Protein AF-A0A370AL37-F1 (afdb_monomer)

pLDDT: mean 78.72, std 17.18, range [35.97, 96.81]

Foldseek 3Di:
DPVVVVVVVVVVVVVVVVVVLLPDDLLCVLVVQCVVLVHDLQRLCVQLVVNDSVVNVCLNVVVDQQDLSSLVSSVVSTVDHSVSNHPVRHDPPPPDD

Sequence (97 aa):
MLVVEEELTGQITRSMGKAAREQLTPGEMLKFARLDAGLTQTKLATLAGVGNRSGIALMEAGTRTISDKMAERLAGYLSISSEILKTTFYPRFNEII

Mean predicted aligned error: 9.61 Å

Solvent-accessible surface area (backbone atoms only — not comparable to full-atom values): 5551 Å² total; per-residue (Å²): 131,68,72,61,58,56,54,50,51,52,50,52,53,48,52,52,56,47,57,52,56,73,71,49,51,42,16,48,50,49,47,51,36,35,53,76,64,72,46,51,54,51,56,50,15,57,74,54,68,64,81,38,38,64,62,46,52,33,24,40,67,59,80,32,85,51,48,64,76,50,17,50,43,48,28,76,76,28,97,47,64,30,69,66,33,26,68,89,76,56,82,80,89,80,81,81,134

Nearest PDB structures (foldseek):
  7n10-assembly1_B  TM=8.210E-01  e=5.906E-02  Streptococcus mutans UA159
  6hu8-assembly1_A  TM=8.401E-01  e=5.543E-01  Streptococcus vestibularis F0396
  5jub-assembly1_B  TM=7.416E-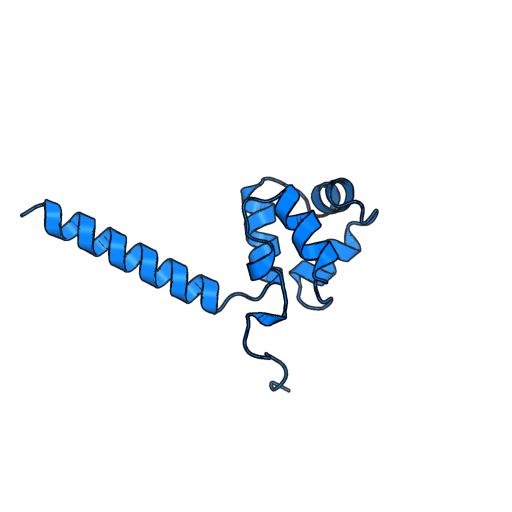01  e=5.543E-01  Streptococcus thermophilus LMD-9
  6qer-assembly4_D  TM=8.461E-01  e=1.192E+00  Streptococcus thermophilus LMD-9
  6hua-assembly1_A  TM=7.719E-01  e=9.420E-01  Streptococcus vestibularis F0396

Structure (mmCIF, N/CA/C/O backbone):
data_AF-A0A370AL37-F1
#
_entry.id   AF-A0A370AL37-F1
#
loop_
_atom_site.group_PDB
_atom_site.id
_atom_site.type_symbol
_atom_site.label_atom_id
_atom_site.label_alt_id
_atom_site.label_comp_id
_atom_site.label_asym_id
_atom_site.label_entity_id
_atom_site.label_seq_id
_atom_site.pdbx_PDB_ins_code
_atom_site.Cartn_x
_atom_site.Cartn_y
_atom_site.Cartn_z
_atom_site.occupancy
_atom_site.B_iso_or_equiv
_atom_site.auth_seq_id
_atom_site.auth_comp_id
_atom_site.auth_asym_id
_atom_site.auth_atom_id
_atom_site.pdbx_PDB_model_num
ATOM 1 N N . MET A 1 1 ? -29.105 -22.798 -26.344 1.00 53.81 1 MET A N 1
ATOM 2 C CA . MET A 1 1 ? -28.219 -21.846 -27.048 1.00 53.81 1 MET A CA 1
ATOM 3 C C . MET A 1 1 ? -27.883 -20.589 -26.229 1.00 53.81 1 MET A C 1
ATOM 5 O O . MET A 1 1 ? -27.071 -19.820 -26.697 1.00 53.81 1 MET A O 1
ATOM 9 N N . LEU A 1 2 ? -28.422 -20.393 -25.012 1.00 56.81 2 LEU A N 1
ATOM 10 C CA . LEU A 1 2 ? -28.095 -19.236 -24.149 1.00 56.81 2 LEU A CA 1
ATOM 11 C C . LEU A 1 2 ? -26.867 -19.449 -23.235 1.00 56.81 2 LEU A C 1
ATOM 13 O O . LEU A 1 2 ? -26.196 -18.495 -22.874 1.00 56.81 2 LEU A O 1
ATOM 17 N N . VAL A 1 3 ? -26.530 -20.699 -22.897 1.00 57.88 3 VAL A N 1
ATOM 18 C CA . VAL A 1 3 ? -25.456 -21.019 -21.926 1.00 57.88 3 VAL A CA 1
ATOM 19 C C . VAL A 1 3 ? -24.046 -20.732 -22.474 1.00 57.88 3 VAL A C 1
ATOM 21 O O . VAL A 1 3 ? -23.125 -20.443 -21.721 1.00 57.88 3 VAL A O 1
ATOM 24 N N . VAL A 1 4 ? -23.869 -20.784 -23.799 1.00 60.53 4 VAL A N 1
ATOM 25 C CA . VAL A 1 4 ? -22.553 -20.626 -24.450 1.00 60.53 4 VAL A CA 1
ATOM 26 C C . VAL A 1 4 ? -22.104 -19.160 -24.472 1.00 60.53 4 VAL A C 1
ATOM 28 O O . VAL A 1 4 ? -20.915 -18.880 -24.339 1.00 60.53 4 VAL A O 1
ATOM 31 N N . GLU A 1 5 ? -23.043 -18.220 -24.603 1.00 61.53 5 GLU A N 1
ATOM 32 C CA . GLU A 1 5 ? -22.741 -16.783 -24.659 1.00 61.53 5 GLU A CA 1
ATOM 33 C C . GLU A 1 5 ? -22.299 -16.237 -23.295 1.00 61.53 5 GLU A C 1
ATOM 35 O O . GLU A 1 5 ? -21.366 -15.435 -23.219 1.00 61.53 5 GLU A O 1
ATOM 40 N N . GLU A 1 6 ? -22.909 -16.712 -22.207 1.00 63.41 6 GLU A N 1
ATOM 41 C CA . GLU A 1 6 ? -22.592 -16.284 -20.840 1.00 63.41 6 GLU A CA 1
ATOM 42 C C . GLU A 1 6 ? -21.220 -16.818 -20.380 1.00 63.41 6 GLU A C 1
ATOM 44 O O . GLU A 1 6 ? -20.396 -16.078 -19.835 1.00 63.41 6 GLU A O 1
ATOM 49 N N . GLU A 1 7 ? -20.922 -18.082 -20.701 1.00 71.50 7 GLU A N 1
ATOM 50 C CA . GLU A 1 7 ? -19.632 -18.739 -20.456 1.00 71.50 7 GLU A CA 1
ATOM 51 C C . GLU A 1 7 ? -18.487 -18.035 -21.211 1.00 71.50 7 GLU A C 1
ATOM 53 O O . GLU A 1 7 ? -17.458 -17.693 -20.616 1.00 71.50 7 GLU A O 1
ATOM 58 N N . LEU A 1 8 ? -18.680 -17.754 -22.507 1.00 67.00 8 LEU A N 1
ATOM 59 C CA . LEU A 1 8 ? -17.691 -17.082 -23.353 1.00 67.00 8 LEU A CA 1
ATOM 60 C C . LEU A 1 8 ? -17.444 -15.636 -22.897 1.00 67.00 8 LEU A C 1
ATOM 62 O O . LEU A 1 8 ? -16.293 -15.209 -22.783 1.00 67.00 8 LEU A O 1
ATOM 66 N N . THR A 1 9 ? -18.506 -14.904 -22.552 1.00 70.56 9 THR A N 1
ATOM 67 C CA . THR A 1 9 ? -18.413 -13.538 -22.009 1.00 70.56 9 THR A CA 1
ATOM 68 C C . THR A 1 9 ? -17.654 -13.519 -20.681 1.00 70.56 9 THR A C 1
ATOM 70 O O . THR A 1 9 ? -16.775 -12.677 -20.472 1.00 70.56 9 THR A O 1
ATOM 73 N N . GLY A 1 10 ? -17.917 -14.487 -19.798 1.00 70.06 10 GLY A N 1
ATOM 74 C CA . GLY A 1 10 ? -17.186 -14.646 -18.543 1.00 70.06 10 GLY A CA 1
ATOM 75 C C . GLY A 1 10 ? -15.701 -14.963 -18.752 1.00 70.06 10 GLY A C 1
ATOM 76 O O . GLY A 1 10 ? -14.849 -14.414 -18.050 1.00 70.06 10 GLY A O 1
ATOM 77 N N . GLN A 1 11 ? -15.363 -15.807 -19.730 1.00 68.81 11 GLN A N 1
ATOM 78 C CA . GLN A 1 11 ? -13.975 -16.141 -20.067 1.00 68.81 11 GLN A CA 1
ATOM 79 C C . GLN A 1 11 ? -13.212 -14.946 -20.657 1.00 68.81 11 GLN A C 1
ATOM 81 O O . GLN A 1 11 ? -12.095 -14.676 -20.213 1.00 68.81 11 GLN A O 1
ATOM 86 N N . ILE A 1 12 ? -13.823 -14.194 -21.579 1.00 66.75 12 ILE A N 1
ATOM 87 C CA . ILE A 1 12 ? -13.241 -12.972 -22.164 1.00 66.75 12 ILE A CA 1
ATOM 88 C C . ILE A 1 12 ? -13.039 -11.896 -21.088 1.00 66.75 12 ILE A C 1
ATOM 90 O O . ILE A 1 12 ? -11.976 -11.286 -20.996 1.00 66.75 12 ILE A O 1
ATOM 94 N N . THR A 1 13 ? -14.021 -11.704 -20.206 1.00 67.25 13 THR A N 1
ATOM 95 C CA . THR A 1 13 ? -13.922 -10.729 -19.107 1.00 67.25 13 THR A CA 1
ATOM 96 C C . THR A 1 13 ? -12.781 -11.083 -18.148 1.00 67.25 13 THR A C 1
ATOM 98 O O . THR A 1 13 ? -12.001 -10.216 -17.745 1.00 67.25 13 THR A O 1
ATOM 101 N N . ARG A 1 14 ? -12.624 -12.371 -17.810 1.00 71.00 14 ARG A N 1
ATOM 102 C CA . ARG A 1 14 ? -11.518 -12.851 -16.966 1.00 71.00 14 ARG A CA 1
ATOM 103 C C . ARG A 1 14 ? -10.157 -12.707 -17.647 1.00 71.00 14 ARG A C 1
ATOM 105 O O . ARG A 1 14 ? -9.209 -12.294 -16.980 1.00 71.00 14 ARG A O 1
ATOM 112 N N . SER A 1 15 ? -10.044 -13.023 -18.937 1.00 60.88 15 SER A N 1
ATOM 113 C CA . SER A 1 15 ? -8.776 -12.929 -19.671 1.00 60.88 15 SER A CA 1
ATOM 114 C C . SER A 1 15 ? -8.330 -11.477 -19.852 1.00 60.88 15 SER A C 1
ATOM 116 O O . SER A 1 15 ? -7.171 -11.168 -19.579 1.00 60.88 15 SER A O 1
ATOM 118 N N . MET A 1 16 ? -9.249 -10.563 -20.178 1.00 58.88 16 MET A N 1
ATOM 119 C CA . MET A 1 16 ? -8.971 -9.124 -20.225 1.00 58.88 16 MET A CA 1
ATOM 120 C C . MET A 1 16 ? -8.600 -8.571 -18.845 1.00 58.88 16 MET A C 1
ATOM 122 O O . MET A 1 16 ? -7.632 -7.826 -18.721 1.00 58.88 16 MET A O 1
ATOM 126 N N . GLY A 1 17 ? -9.311 -8.981 -17.787 1.00 60.66 17 GLY A N 1
ATOM 127 C CA . GLY A 1 17 ? -8.989 -8.591 -16.412 1.00 60.66 17 GLY A CA 1
ATOM 128 C C . GLY A 1 17 ? -7.639 -9.129 -15.920 1.00 60.66 17 GLY A C 1
ATOM 129 O O . GLY A 1 17 ? -6.983 -8.480 -15.109 1.00 60.66 17 GLY A O 1
ATOM 130 N N . LYS A 1 18 ? -7.198 -10.297 -16.403 1.00 61.25 18 LYS A N 1
ATOM 131 C CA . LYS A 1 18 ? -5.855 -10.840 -16.141 1.00 61.25 18 LYS A CA 1
ATOM 132 C C . LYS A 1 18 ? -4.786 -10.056 -16.905 1.00 61.25 18 LYS A C 1
ATOM 134 O O . LYS A 1 18 ? -3.847 -9.581 -16.282 1.00 61.25 18 LYS A O 1
ATOM 139 N N . ALA A 1 19 ? -4.973 -9.846 -18.208 1.00 53.84 19 ALA A N 1
ATOM 140 C CA . ALA A 1 19 ? -4.034 -9.117 -19.063 1.00 53.84 19 ALA A CA 1
ATOM 141 C C . ALA A 1 19 ? -3.864 -7.645 -18.645 1.00 53.84 19 ALA A C 1
ATOM 143 O O . ALA A 1 19 ? -2.763 -7.106 -18.706 1.00 53.84 19 ALA A O 1
ATOM 144 N N . ALA A 1 20 ? -4.935 -7.000 -18.171 1.00 59.25 20 ALA A N 1
ATOM 145 C CA . ALA A 1 20 ? -4.857 -5.663 -17.593 1.00 59.25 20 ALA A CA 1
ATOM 146 C C . ALA A 1 20 ? -4.017 -5.666 -16.306 1.00 59.25 20 ALA A C 1
ATOM 148 O O . ALA A 1 20 ? -3.121 -4.846 -16.168 1.00 59.25 20 ALA A O 1
ATOM 149 N N . ARG A 1 21 ? -4.238 -6.627 -15.395 1.00 56.81 21 ARG A N 1
ATOM 150 C CA . ARG A 1 21 ? -3.452 -6.766 -14.151 1.00 56.81 21 ARG A CA 1
ATOM 151 C C . ARG A 1 21 ? -1.985 -7.131 -14.387 1.00 56.81 21 ARG A C 1
ATOM 153 O O . ARG A 1 21 ? -1.151 -6.791 -13.560 1.00 56.81 21 ARG A O 1
ATOM 160 N N . GLU A 1 22 ? -1.673 -7.811 -15.486 1.00 62.31 22 GLU A N 1
ATOM 161 C CA . GLU A 1 22 ? -0.295 -8.115 -15.895 1.00 62.31 22 GLU A CA 1
ATOM 162 C C . GLU A 1 22 ? 0.456 -6.872 -16.407 1.00 62.31 22 GLU A C 1
ATOM 164 O O . GLU A 1 22 ? 1.683 -6.851 -16.366 1.00 62.31 22 GLU A O 1
ATOM 169 N N . GLN A 1 23 ? -0.260 -5.824 -16.834 1.00 68.50 23 GLN A N 1
ATOM 170 C CA . GLN A 1 23 ? 0.322 -4.542 -17.256 1.00 68.50 23 GLN A CA 1
ATOM 171 C C . GLN A 1 23 ? 0.407 -3.500 -16.132 1.00 68.50 23 GLN A C 1
ATOM 173 O O . GLN A 1 23 ? 1.100 -2.498 -16.293 1.00 68.50 23 GLN A O 1
ATOM 178 N N . LEU A 1 24 ? -0.283 -3.715 -15.008 1.00 76.12 24 LEU A N 1
ATOM 179 C CA . LEU A 1 24 ? -0.282 -2.779 -13.886 1.00 76.12 24 LEU A CA 1
ATOM 180 C C . LEU A 1 24 ? 0.965 -2.945 -13.022 1.00 76.12 24 LEU A C 1
ATOM 182 O O . LEU A 1 24 ? 1.342 -4.047 -12.624 1.00 76.12 24 LEU A O 1
ATOM 186 N N . THR A 1 25 ? 1.564 -1.818 -12.660 1.00 84.56 25 THR A N 1
ATOM 187 C CA . THR A 1 25 ? 2.642 -1.765 -11.675 1.00 84.56 25 THR A CA 1
ATOM 188 C C . THR A 1 25 ? 2.120 -2.123 -10.274 1.00 84.56 25 THR A C 1
ATOM 190 O O . THR A 1 25 ? 0.944 -1.893 -9.964 1.00 84.56 25 THR A O 1
ATOM 193 N N . PRO A 1 26 ? 2.985 -2.597 -9.355 1.00 87.38 26 PRO A N 1
ATOM 194 C CA . PRO A 1 26 ? 2.606 -2.799 -7.954 1.00 87.38 26 PRO A CA 1
ATOM 195 C C . PRO A 1 26 ? 1.991 -1.552 -7.298 1.00 87.38 26 PRO A C 1
ATOM 197 O O . PRO A 1 26 ? 1.084 -1.665 -6.474 1.00 87.38 26 PRO A O 1
ATOM 200 N N . GLY A 1 27 ? 2.446 -0.357 -7.690 1.00 90.75 27 GLY A N 1
ATOM 201 C CA . GLY A 1 27 ? 1.894 0.915 -7.221 1.00 90.75 27 GLY A CA 1
ATOM 202 C C . GLY A 1 27 ? 0.456 1.151 -7.686 1.00 90.75 27 GLY A C 1
ATOM 203 O O . GLY A 1 27 ? -0.402 1.543 -6.893 1.00 90.75 27 GLY A O 1
ATOM 204 N N . GLU A 1 28 ? 0.152 0.848 -8.945 1.00 90.38 28 GLU A N 1
ATOM 205 C CA . GLU A 1 28 ? -1.211 0.945 -9.469 1.00 90.38 28 GLU A CA 1
ATOM 206 C C . GLU A 1 28 ? -2.128 -0.105 -8.844 1.00 90.38 28 GLU A C 1
ATOM 208 O O . GLU A 1 28 ? -3.247 0.220 -8.446 1.00 90.38 28 GLU A O 1
ATOM 213 N N . MET A 1 29 ? -1.642 -1.336 -8.670 1.00 90.44 29 MET A N 1
ATOM 214 C CA . MET A 1 29 ? -2.378 -2.397 -7.978 1.00 90.44 29 MET A CA 1
ATOM 215 C C . MET A 1 29 ? -2.686 -2.015 -6.525 1.00 90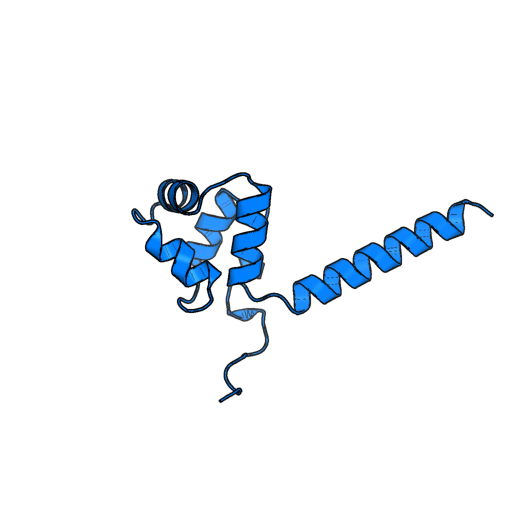.44 29 MET A C 1
ATOM 217 O O . MET A 1 29 ? -3.820 -2.185 -6.071 1.00 90.44 29 MET A O 1
ATOM 221 N N . LEU A 1 30 ? -1.721 -1.418 -5.816 1.00 93.00 30 LEU A N 1
ATOM 222 C CA . LEU A 1 30 ? -1.928 -0.853 -4.483 1.00 93.00 30 LEU A CA 1
ATOM 223 C C . LEU A 1 30 ? -3.010 0.233 -4.494 1.00 93.00 30 LEU A C 1
ATOM 225 O O . LEU A 1 30 ? -3.911 0.218 -3.653 1.00 93.00 30 LEU A O 1
ATOM 229 N N . LYS A 1 31 ? -2.950 1.161 -5.455 1.00 94.56 31 LYS A N 1
ATOM 230 C CA . LYS A 1 31 ? -3.927 2.246 -5.593 1.00 94.56 31 LYS A CA 1
ATOM 231 C C . LYS A 1 31 ? -5.335 1.704 -5.833 1.00 94.56 31 LYS A C 1
ATOM 233 O O . LYS A 1 31 ? -6.270 2.170 -5.183 1.00 94.56 31 LYS A O 1
ATOM 238 N N . PHE A 1 32 ? -5.493 0.733 -6.732 1.00 92.56 32 PHE A N 1
ATOM 239 C CA . PHE A 1 32 ? -6.787 0.109 -7.003 1.00 92.56 32 PHE A CA 1
ATOM 240 C C . PHE A 1 32 ? -7.333 -0.606 -5.773 1.00 92.56 32 PHE A C 1
ATOM 242 O O . PHE A 1 32 ? -8.456 -0.321 -5.371 1.00 92.56 32 PHE A O 1
ATOM 249 N N . ALA A 1 33 ? -6.527 -1.451 -5.128 1.00 93.75 33 ALA A N 1
ATOM 250 C CA . ALA A 1 33 ? -6.942 -2.166 -3.926 1.00 93.75 33 ALA A CA 1
ATOM 251 C C . ALA A 1 33 ? -7.328 -1.204 -2.789 1.00 93.75 33 ALA A C 1
ATOM 253 O O . ALA A 1 33 ? -8.316 -1.421 -2.091 1.00 93.75 33 ALA A O 1
ATOM 254 N N . ARG A 1 34 ? -6.593 -0.094 -2.628 1.00 96.56 34 ARG A N 1
ATOM 255 C CA . ARG A 1 34 ? -6.932 0.950 -1.653 1.00 96.56 34 ARG A CA 1
ATOM 256 C C . ARG A 1 34 ? -8.283 1.601 -1.953 1.00 96.56 34 ARG A C 1
ATOM 258 O O . ARG A 1 34 ? -9.054 1.846 -1.025 1.00 96.56 34 ARG A O 1
ATOM 265 N N . LEU A 1 35 ? -8.532 1.952 -3.214 1.00 95.94 35 LEU A N 1
ATOM 266 C CA . LEU A 1 35 ? -9.780 2.595 -3.628 1.00 95.94 35 LEU A CA 1
ATOM 267 C C . LEU A 1 35 ? -10.976 1.648 -3.483 1.00 95.94 35 LEU A C 1
ATOM 269 O O . LEU A 1 35 ? -12.013 2.084 -2.995 1.00 95.94 35 LEU A O 1
ATOM 273 N N . ASP A 1 36 ? -10.803 0.372 -3.824 1.00 94.38 36 ASP A N 1
ATOM 274 C CA . ASP A 1 36 ? -11.803 -0.686 -3.634 1.00 94.38 36 ASP A CA 1
ATOM 275 C C . ASP A 1 36 ? -12.163 -0.872 -2.149 1.00 94.38 36 ASP A C 1
ATOM 277 O O . ASP A 1 36 ? -13.331 -0.955 -1.783 1.00 94.38 36 ASP A O 1
ATOM 281 N N . ALA A 1 37 ? -11.166 -0.786 -1.262 1.00 94.06 37 ALA A N 1
ATOM 282 C CA . ALA A 1 37 ? -11.369 -0.788 0.187 1.00 94.06 37 ALA A CA 1
ATOM 283 C C . ALA A 1 37 ? -11.963 0.527 0.750 1.00 94.06 37 ALA A C 1
ATOM 285 O O . ALA A 1 37 ? -12.135 0.656 1.964 1.00 94.06 37 ALA A O 1
ATOM 286 N N . GLY A 1 38 ? -12.230 1.538 -0.087 1.00 96.81 38 GLY A N 1
ATOM 287 C CA . GLY A 1 38 ? -12.765 2.836 0.343 1.00 96.81 38 GLY A CA 1
ATOM 288 C C . GLY A 1 38 ? -11.801 3.662 1.206 1.00 96.81 38 GLY A C 1
ATOM 289 O O . GLY A 1 38 ? 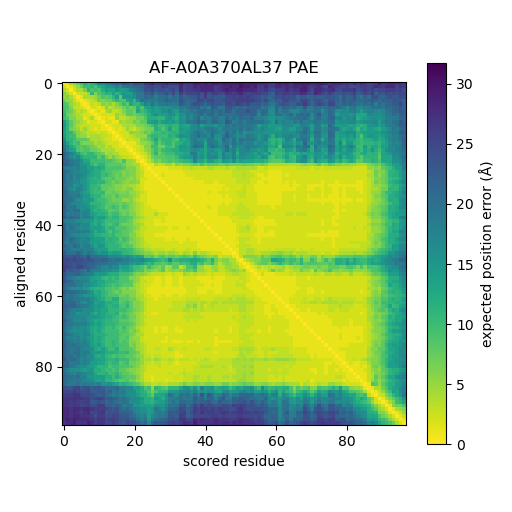-12.224 4.548 1.951 1.00 96.81 38 GLY A O 1
ATOM 290 N N . LEU A 1 39 ? -10.495 3.382 1.144 1.00 95.69 39 LEU A N 1
ATOM 291 C CA . LEU A 1 39 ? -9.500 4.006 2.014 1.00 95.69 39 LEU A CA 1
ATOM 292 C C . LEU A 1 39 ? -8.845 5.226 1.357 1.00 95.69 39 LEU A C 1
ATOM 294 O O . LEU A 1 39 ? -8.467 5.227 0.183 1.00 95.69 39 LEU A O 1
ATOM 298 N N . THR A 1 40 ? -8.598 6.269 2.148 1.00 96.75 40 THR A N 1
ATOM 299 C CA . THR A 1 40 ? -7.669 7.337 1.750 1.00 96.75 40 THR A CA 1
ATOM 300 C C . THR A 1 40 ? -6.223 6.875 1.936 1.00 96.75 40 THR A C 1
ATOM 302 O O . THR A 1 40 ? -5.940 5.991 2.748 1.00 96.75 40 THR A O 1
ATOM 305 N N . GLN A 1 41 ? -5.274 7.501 1.232 1.00 96.38 41 GLN A N 1
ATOM 306 C CA . GLN A 1 41 ? -3.841 7.223 1.423 1.00 96.38 41 GLN A CA 1
ATOM 307 C C . GLN A 1 41 ? -3.411 7.435 2.886 1.00 96.38 41 GLN A C 1
ATOM 309 O O . GLN A 1 41 ? -2.645 6.644 3.429 1.00 96.38 41 GLN A O 1
ATOM 314 N N . THR A 1 42 ? -3.939 8.474 3.545 1.00 95.81 42 THR A N 1
ATOM 315 C CA . THR A 1 42 ? -3.683 8.746 4.967 1.00 95.81 42 THR A CA 1
ATOM 316 C C . THR A 1 42 ? -4.205 7.617 5.848 1.00 95.81 42 THR A C 1
ATOM 318 O O . THR A 1 42 ? -3.482 7.144 6.719 1.00 95.81 42 THR A O 1
ATOM 321 N N . LYS A 1 43 ? -5.436 7.147 5.608 1.00 95.12 43 LYS A N 1
ATOM 322 C CA . LYS A 1 43 ? -6.031 6.077 6.413 1.00 95.12 43 LYS A CA 1
ATOM 323 C C . LYS A 1 43 ? -5.258 4.767 6.264 1.00 95.12 43 LYS A C 1
ATOM 325 O O . LYS A 1 43 ? -4.975 4.128 7.274 1.00 95.12 43 LYS A O 1
ATOM 330 N N . LEU A 1 44 ? -4.868 4.409 5.040 1.00 95.94 44 LEU A N 1
ATOM 331 C CA . LEU A 1 44 ? -4.039 3.229 4.791 1.00 95.94 44 LEU A CA 1
ATOM 332 C C . LEU A 1 44 ? -2.665 3.350 5.466 1.00 95.94 44 LEU A C 1
ATOM 334 O O . LEU A 1 44 ? -2.217 2.401 6.099 1.00 95.94 44 LEU A O 1
ATOM 338 N N . ALA A 1 45 ? -2.027 4.523 5.411 1.00 94.50 45 ALA A N 1
ATOM 339 C CA . ALA A 1 45 ? -0.753 4.760 6.091 1.00 94.50 45 ALA A CA 1
ATOM 340 C C . ALA A 1 45 ? -0.847 4.581 7.615 1.00 94.50 45 ALA A C 1
ATOM 342 O O . ALA A 1 45 ? 0.067 4.023 8.226 1.00 94.50 45 ALA A O 1
ATOM 343 N N . THR A 1 46 ? -1.945 5.041 8.226 1.00 93.44 46 THR A N 1
ATOM 344 C CA . THR A 1 46 ? -2.220 4.836 9.654 1.00 93.44 46 THR A CA 1
ATOM 345 C C . THR A 1 46 ? -2.400 3.353 9.976 1.00 93.44 46 THR A C 1
ATOM 347 O O . THR A 1 46 ? -1.771 2.868 10.910 1.00 93.44 46 THR A O 1
ATOM 350 N N . LEU A 1 47 ? -3.202 2.622 9.191 1.00 92.88 47 LEU A N 1
ATOM 351 C CA . LEU A 1 47 ? -3.441 1.185 9.391 1.00 92.88 47 LEU A CA 1
ATOM 352 C C . LEU A 1 47 ? -2.155 0.360 9.229 1.00 92.88 47 LEU A C 1
ATOM 354 O O . LEU A 1 47 ? -1.824 -0.468 10.074 1.00 92.88 47 LEU A O 1
ATOM 358 N N . ALA A 1 48 ? -1.373 0.640 8.187 1.00 90.19 48 ALA A N 1
ATOM 359 C CA . ALA A 1 48 ? -0.122 -0.060 7.896 1.00 90.19 48 ALA A CA 1
ATOM 360 C C . ALA A 1 48 ? 1.061 0.361 8.798 1.00 90.19 48 ALA A C 1
ATOM 362 O O . ALA A 1 48 ? 2.170 -0.167 8.658 1.00 90.19 48 ALA A O 1
ATOM 363 N N . GLY A 1 49 ? 0.852 1.303 9.728 1.00 86.56 49 GLY A N 1
ATOM 364 C CA . GLY A 1 49 ? 1.865 1.739 10.693 1.00 86.56 49 GLY A CA 1
ATOM 365 C C . GLY A 1 49 ? 3.033 2.508 10.068 1.00 86.56 49 GLY A C 1
ATOM 366 O O . GLY A 1 49 ? 4.151 2.441 10.574 1.00 86.56 49 GLY A O 1
ATOM 367 N N . VAL A 1 50 ? 2.799 3.211 8.953 1.00 79.31 50 VAL A N 1
ATOM 368 C CA . VAL A 1 50 ? 3.823 4.002 8.235 1.00 79.31 50 VAL A CA 1
ATOM 369 C C . VAL A 1 50 ? 3.865 5.454 8.732 1.00 79.31 50 VAL A C 1
ATOM 371 O O . VAL A 1 50 ? 4.786 6.199 8.410 1.00 79.31 50 VAL A O 1
ATOM 374 N N . GLY A 1 51 ? 2.877 5.870 9.531 1.00 67.56 51 GLY A N 1
ATOM 375 C CA . GLY A 1 51 ? 2.831 7.168 10.216 1.00 67.56 51 GLY A CA 1
ATOM 376 C C . GLY A 1 51 ? 2.620 8.389 9.310 1.00 67.56 51 GLY A C 1
ATOM 377 O O . GLY A 1 51 ? 2.159 9.417 9.794 1.00 67.56 51 GLY A O 1
ATOM 378 N N . ASN A 1 52 ? 2.894 8.294 8.001 1.00 74.19 52 ASN A N 1
ATOM 379 C CA . ASN A 1 52 ? 2.718 9.385 7.043 1.00 74.19 52 ASN A CA 1
ATOM 380 C C . ASN A 1 52 ? 2.055 8.949 5.721 1.00 74.19 52 ASN A C 1
ATOM 382 O O . ASN A 1 52 ? 2.309 7.874 5.181 1.00 74.19 52 ASN A O 1
ATOM 386 N N . ARG A 1 53 ? 1.210 9.830 5.167 1.00 85.88 53 ARG A N 1
ATOM 387 C CA . ARG A 1 53 ? 0.558 9.649 3.854 1.00 85.88 53 ARG A CA 1
ATOM 388 C C . ARG A 1 53 ? 1.579 9.545 2.716 1.00 85.88 53 ARG A C 1
ATOM 390 O O . ARG A 1 53 ? 1.361 8.801 1.761 1.00 85.88 53 ARG A O 1
ATOM 397 N N . SER A 1 54 ? 2.670 10.305 2.811 1.00 84.12 54 SER A N 1
ATOM 398 C CA . SER A 1 54 ? 3.667 10.445 1.748 1.00 84.12 54 SER A CA 1
ATOM 399 C C . SER A 1 54 ? 4.295 9.108 1.356 1.00 84.12 54 SER A C 1
ATOM 401 O O . SER A 1 54 ? 4.554 8.890 0.179 1.00 84.12 54 SER A O 1
ATOM 403 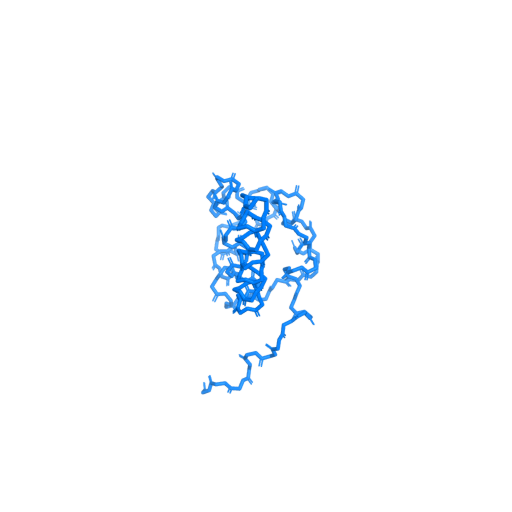N N . GLY A 1 55 ? 4.467 8.177 2.303 1.00 85.69 55 GLY A N 1
ATOM 404 C CA . GLY A 1 55 ? 4.956 6.831 2.005 1.00 85.69 55 GLY A CA 1
ATOM 405 C C . GLY A 1 55 ? 4.060 6.069 1.027 1.00 85.69 55 GLY A C 1
ATOM 406 O O . GLY A 1 55 ? 4.566 5.541 0.042 1.00 85.69 55 GLY A O 1
ATOM 407 N N . ILE A 1 56 ? 2.744 6.070 1.261 1.00 93.69 56 ILE A N 1
ATOM 408 C CA . ILE A 1 56 ? 1.764 5.405 0.38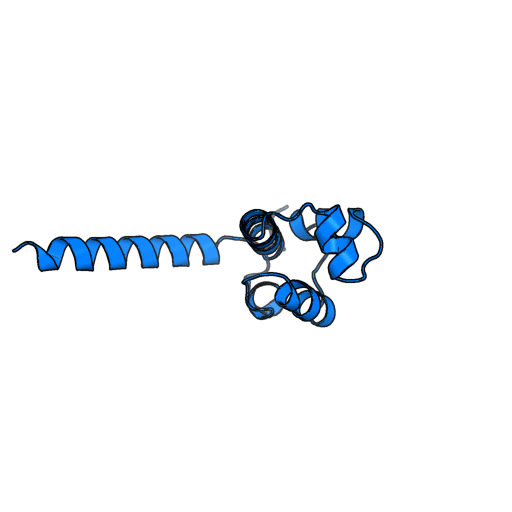8 1.00 93.69 56 ILE A CA 1
ATOM 409 C C . ILE A 1 56 ? 1.691 6.097 -0.974 1.00 93.69 56 ILE A C 1
ATOM 411 O O . ILE A 1 56 ? 1.690 5.425 -1.996 1.00 93.69 56 ILE A O 1
ATOM 415 N N . ALA A 1 57 ? 1.686 7.433 -1.006 1.00 93.44 57 ALA A N 1
ATOM 416 C CA . ALA A 1 57 ? 1.632 8.179 -2.263 1.00 93.44 57 ALA A CA 1
ATOM 417 C C . ALA A 1 57 ? 2.836 7.879 -3.177 1.00 93.44 57 ALA A C 1
ATOM 419 O O . ALA A 1 57 ? 2.655 7.676 -4.374 1.00 93.44 57 ALA A O 1
ATOM 420 N N . LEU A 1 58 ? 4.047 7.800 -2.612 1.00 90.31 58 LEU A N 1
ATOM 421 C CA . LEU A 1 58 ? 5.257 7.463 -3.368 1.00 90.31 58 LEU A CA 1
ATOM 422 C C . LEU A 1 58 ? 5.249 6.011 -3.874 1.00 90.31 58 LEU A C 1
ATOM 424 O O . LEU A 1 58 ? 5.739 5.752 -4.972 1.00 90.31 58 LEU A O 1
ATOM 428 N N . MET A 1 59 ? 4.684 5.078 -3.097 1.00 91.44 59 MET A N 1
ATOM 429 C CA . MET A 1 59 ? 4.502 3.680 -3.512 1.00 91.44 59 MET A CA 1
ATOM 430 C C . MET A 1 59 ? 3.481 3.556 -4.644 1.00 91.44 59 MET A C 1
ATOM 432 O O . MET A 1 59 ? 3.756 2.8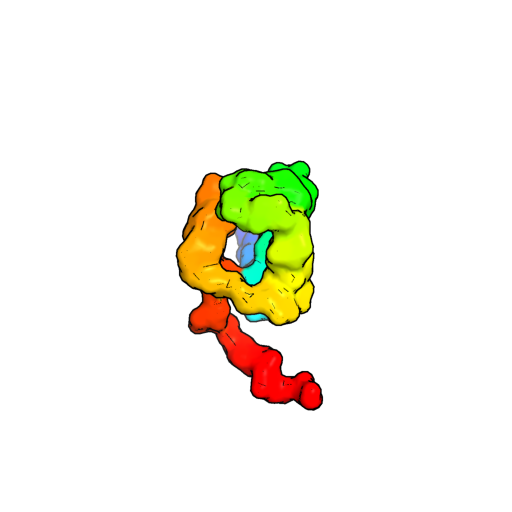96 -5.639 1.00 91.44 59 MET A O 1
ATOM 436 N N . GLU A 1 60 ? 2.335 4.235 -4.536 1.00 92.88 60 GLU A N 1
ATOM 437 C CA . GLU A 1 60 ? 1.306 4.254 -5.587 1.00 92.88 60 GLU A CA 1
ATOM 438 C C . GLU A 1 60 ? 1.802 4.879 -6.892 1.00 92.88 60 GLU A C 1
ATOM 440 O O . GLU A 1 60 ? 1.354 4.494 -7.966 1.00 92.88 60 GLU A O 1
ATOM 445 N N . ALA A 1 61 ? 2.734 5.830 -6.802 1.00 88.50 61 ALA A N 1
ATOM 446 C CA . ALA A 1 61 ? 3.380 6.446 -7.955 1.00 88.50 61 ALA A CA 1
ATOM 447 C C . ALA A 1 61 ? 4.562 5.628 -8.513 1.00 88.50 61 ALA A C 1
ATOM 449 O O . ALA A 1 61 ? 5.212 6.078 -9.450 1.00 88.50 61 ALA A O 1
ATOM 450 N N . GLY A 1 62 ? 4.922 4.492 -7.905 1.00 87.00 62 GLY A N 1
ATOM 451 C CA . GLY A 1 62 ? 6.085 3.684 -8.303 1.0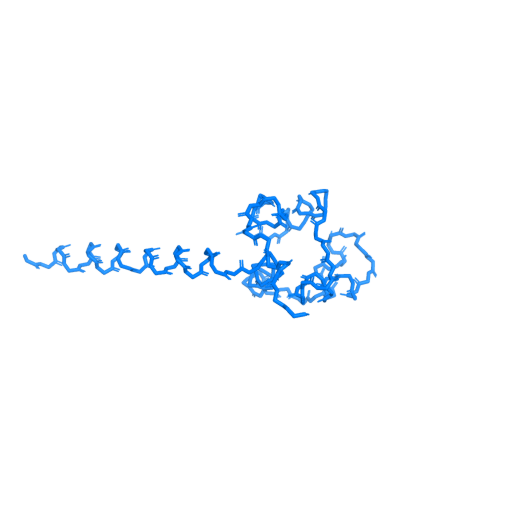0 87.00 62 GLY A CA 1
ATOM 452 C C . GLY A 1 62 ? 7.453 4.298 -7.963 1.00 87.00 62 GLY A C 1
ATOM 453 O O . GLY A 1 62 ? 8.473 3.631 -8.079 1.00 87.00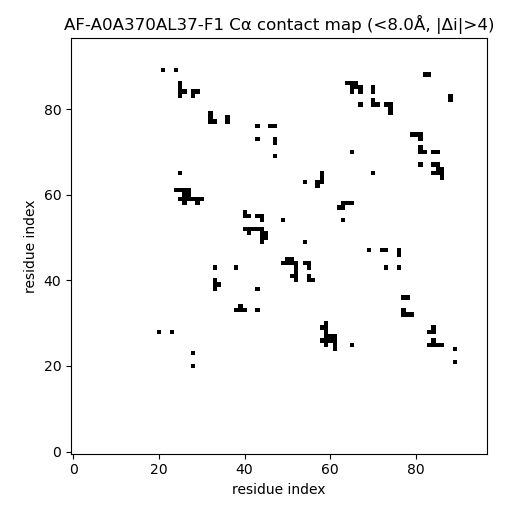 62 GLY A O 1
ATOM 454 N N . THR A 1 63 ? 7.491 5.539 -7.471 1.00 87.12 63 THR A N 1
ATOM 455 C CA . THR A 1 63 ? 8.722 6.248 -7.061 1.00 87.12 63 THR A CA 1
ATOM 456 C C . THR A 1 63 ? 9.402 5.647 -5.828 1.00 87.12 63 THR A C 1
ATOM 458 O O . THR A 1 63 ? 10.584 5.883 -5.588 1.00 87.12 63 THR A O 1
ATOM 461 N N . ARG A 1 64 ? 8.663 4.873 -5.025 1.00 85.88 64 ARG A N 1
ATOM 462 C CA . ARG A 1 64 ? 9.194 4.122 -3.888 1.00 85.88 64 ARG A CA 1
ATOM 463 C C . ARG A 1 64 ? 8.802 2.660 -4.005 1.00 85.88 64 ARG A C 1
ATOM 465 O O . ARG A 1 64 ? 7.622 2.328 -4.032 1.00 85.88 64 ARG A O 1
ATOM 472 N N . THR A 1 65 ? 9.800 1.789 -3.967 1.00 86.56 65 THR A N 1
ATOM 473 C CA . THR A 1 65 ? 9.603 0.341 -3.947 1.00 86.56 65 THR A CA 1
ATOM 474 C C . THR A 1 65 ? 8.838 -0.101 -2.697 1.00 86.56 65 THR A C 1
ATOM 476 O O . THR A 1 65 ? 9.059 0.415 -1.594 1.00 86.56 65 THR A O 1
ATOM 479 N N . ILE A 1 66 ? 7.956 -1.086 -2.855 1.00 88.69 66 ILE A N 1
ATOM 480 C CA . ILE A 1 66 ? 7.239 -1.726 -1.752 1.00 88.69 66 ILE A CA 1
ATOM 481 C C . ILE A 1 66 ? 8.093 -2.909 -1.284 1.00 88.69 66 ILE A C 1
ATOM 483 O O . ILE A 1 66 ? 8.315 -3.854 -2.034 1.00 88.69 66 ILE A O 1
ATOM 487 N N . SER A 1 67 ? 8.614 -2.851 -0.056 1.00 88.75 67 SER A N 1
ATOM 488 C CA . SER A 1 67 ? 9.349 -3.985 0.520 1.00 88.75 67 SER A CA 1
ATOM 489 C C . SER A 1 67 ? 8.403 -5.128 0.884 1.00 88.75 67 SER A C 1
ATOM 491 O O . SER A 1 67 ? 7.244 -4.878 1.203 1.00 88.75 67 SER A O 1
ATOM 493 N N . ASP A 1 68 ? 8.901 -6.363 0.946 1.00 89.62 68 ASP A N 1
ATOM 494 C CA . ASP A 1 68 ? 8.093 -7.549 1.280 1.00 89.62 68 ASP A CA 1
ATOM 495 C C . ASP A 1 68 ? 7.313 -7.385 2.590 1.00 89.62 68 ASP A C 1
ATOM 497 O O . ASP A 1 68 ? 6.100 -7.576 2.638 1.00 89.62 68 ASP A O 1
ATOM 501 N N . LYS A 1 69 ? 7.986 -6.899 3.640 1.00 90.69 69 LYS A N 1
ATOM 502 C CA . LYS A 1 69 ? 7.355 -6.607 4.935 1.00 90.69 69 LYS A CA 1
ATOM 503 C C . LYS A 1 69 ? 6.250 -5.551 4.829 1.00 90.69 69 LYS A C 1
ATOM 505 O O . LYS A 1 69 ? 5.292 -5.576 5.598 1.00 90.69 69 LYS A O 1
ATOM 510 N N . MET A 1 70 ? 6.397 -4.578 3.929 1.00 92.19 70 MET A N 1
ATOM 511 C CA . MET A 1 70 ? 5.356 -3.582 3.683 1.00 92.19 70 MET A CA 1
ATOM 512 C C . MET A 1 70 ? 4.206 -4.181 2.871 1.00 92.19 70 MET A C 1
ATOM 514 O O . MET A 1 70 ? 3.054 -3.949 3.217 1.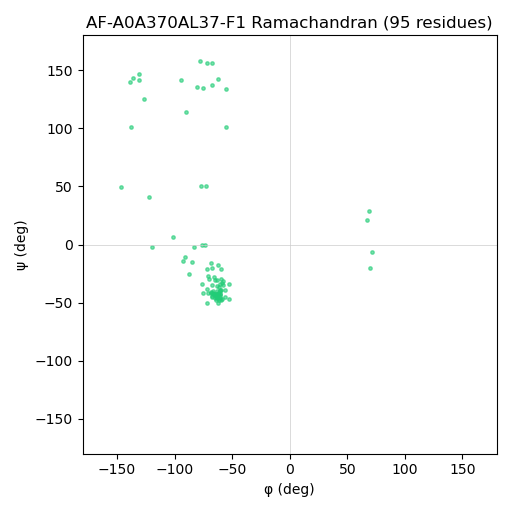00 92.19 70 MET A O 1
ATOM 518 N N . ALA A 1 71 ? 4.501 -4.984 1.849 1.00 92.75 71 ALA A N 1
ATOM 519 C CA . ALA A 1 71 ? 3.504 -5.688 1.050 1.00 92.75 71 ALA A CA 1
ATOM 520 C C . ALA A 1 71 ? 2.603 -6.575 1.925 1.00 92.75 71 ALA A C 1
ATOM 522 O O . ALA A 1 71 ? 1.383 -6.513 1.804 1.00 92.75 71 ALA A O 1
ATOM 523 N N . GLU A 1 72 ? 3.183 -7.330 2.860 1.00 92.75 72 GLU A N 1
ATOM 524 C CA . GLU A 1 72 ? 2.441 -8.142 3.837 1.00 92.75 72 GLU A CA 1
ATOM 525 C C . GLU A 1 72 ? 1.524 -7.298 4.726 1.00 92.75 72 GLU A C 1
ATOM 527 O O . GLU A 1 72 ? 0.358 -7.632 4.926 1.00 92.75 72 GLU A O 1
ATOM 532 N N . ARG A 1 73 ? 2.023 -6.163 5.227 1.00 94.06 73 ARG A N 1
ATOM 533 C CA . ARG A 1 73 ? 1.214 -5.245 6.041 1.00 94.06 73 ARG A CA 1
ATOM 534 C C . ARG A 1 73 ? 0.054 -4.652 5.255 1.00 94.06 73 ARG A C 1
ATOM 536 O O . ARG A 1 73 ? -1.048 -4.581 5.781 1.00 94.06 73 ARG A O 1
ATOM 543 N N . LEU A 1 74 ? 0.305 -4.207 4.026 1.00 94.19 74 LEU A N 1
ATOM 544 C CA . LEU A 1 74 ? -0.716 -3.616 3.162 1.00 94.19 74 LEU A CA 1
ATOM 545 C C . LEU A 1 74 ? -1.790 -4.648 2.803 1.00 94.19 74 LEU A C 1
ATOM 547 O O . LEU A 1 74 ? -2.974 -4.341 2.913 1.00 94.19 74 LEU A O 1
ATOM 551 N N . ALA A 1 75 ? -1.388 -5.876 2.468 1.00 93.44 75 ALA A N 1
ATOM 552 C CA . ALA A 1 75 ? -2.298 -6.991 2.204 1.00 93.44 75 ALA A CA 1
ATOM 553 C C . ALA A 1 75 ? -3.187 -7.339 3.411 1.00 93.44 75 ALA A C 1
ATOM 555 O O . ALA A 1 75 ? -4.328 -7.743 3.235 1.00 93.44 75 ALA A O 1
ATOM 556 N N . GLY A 1 76 ? -2.722 -7.116 4.645 1.00 93.88 76 GLY A N 1
ATOM 557 C CA . GLY A 1 76 ? -3.550 -7.299 5.843 1.00 93.88 76 GLY A CA 1
ATOM 558 C C . GLY A 1 76 ? -4.776 -6.375 5.928 1.00 93.88 76 GLY A C 1
ATOM 559 O O . GLY A 1 76 ? -5.694 -6.655 6.694 1.00 93.88 76 GLY A O 1
ATOM 560 N N . TYR A 1 77 ? -4.809 -5.288 5.152 1.00 94.94 77 TYR A N 1
ATOM 561 C CA . TYR A 1 77 ? -5.903 -4.308 5.152 1.00 94.94 77 TYR A CA 1
ATOM 562 C C . TYR A 1 77 ? -6.605 -4.165 3.801 1.00 94.94 77 TYR A C 1
ATOM 564 O O . TYR A 1 77 ? -7.532 -3.365 3.679 1.00 94.94 77 TYR A O 1
ATOM 572 N N . LEU A 1 78 ? -6.147 -4.890 2.784 1.00 93.44 78 LEU A N 1
ATOM 573 C CA . LEU A 1 78 ? -6.599 -4.766 1.405 1.00 93.44 78 LEU A CA 1
ATOM 574 C C . LEU A 1 78 ? -6.929 -6.154 0.856 1.00 93.44 78 LEU A C 1
ATOM 576 O O . LEU A 1 78 ? -6.245 -7.123 1.165 1.00 93.44 78 LEU A O 1
ATOM 580 N N . SER A 1 79 ? -7.918 -6.251 -0.029 1.00 89.44 79 SER A N 1
ATOM 581 C CA . SER A 1 79 ? -8.284 -7.509 -0.702 1.00 89.44 79 SER A CA 1
ATOM 582 C C . SER A 1 79 ? -7.306 -7.871 -1.833 1.00 89.44 79 SER A C 1
ATOM 584 O O . SER A 1 79 ? -7.709 -8.118 -2.968 1.00 89.44 79 SER A O 1
ATOM 586 N N . ILE A 1 80 ? -6.001 -7.860 -1.550 1.00 87.94 80 ILE A N 1
ATOM 587 C CA . ILE A 1 80 ? -4.930 -8.148 -2.508 1.00 87.94 80 ILE A CA 1
ATOM 588 C C . ILE A 1 80 ? -3.847 -9.014 -1.862 1.00 87.94 80 ILE A C 1
ATOM 590 O O . ILE A 1 80 ? -3.474 -8.811 -0.710 1.00 87.94 80 ILE A O 1
ATOM 594 N N . SER A 1 81 ? -3.324 -9.981 -2.618 1.00 90.25 81 SER A N 1
ATOM 595 C CA . SER A 1 81 ? -2.187 -10.791 -2.173 1.00 90.25 81 SER A CA 1
ATOM 596 C C . SER A 1 81 ? -0.924 -9.935 -2.069 1.00 90.25 81 SER A C 1
ATOM 598 O O . SER A 1 81 ? -0.624 -9.158 -2.979 1.00 90.25 81 SER A O 1
ATOM 600 N N . SER A 1 82 ? -0.148 -10.115 -0.998 1.00 89.56 82 SER A N 1
ATOM 601 C CA . SER A 1 82 ? 1.141 -9.438 -0.824 1.00 89.56 82 SER A CA 1
ATOM 602 C C . SER A 1 82 ? 2.111 -9.745 -1.966 1.00 89.56 82 SER A C 1
ATOM 604 O O . SER A 1 82 ? 2.863 -8.860 -2.354 1.00 89.56 82 SER A O 1
ATOM 606 N N . GLU A 1 83 ? 2.045 -10.937 -2.568 1.00 86.69 83 GLU A N 1
ATOM 607 C CA . GLU A 1 83 ? 2.877 -11.319 -3.719 1.00 86.69 83 GLU A CA 1
ATOM 608 C C . GLU A 1 83 ? 2.700 -10.373 -4.915 1.00 86.69 83 GLU A C 1
ATOM 610 O O . GLU A 1 83 ? 3.671 -10.043 -5.584 1.00 86.69 83 GLU A O 1
ATOM 615 N N . ILE A 1 84 ? 1.490 -9.850 -5.138 1.00 85.06 84 ILE A N 1
ATOM 616 C CA . ILE A 1 84 ? 1.208 -8.903 -6.233 1.00 85.06 84 ILE A CA 1
ATOM 617 C C . ILE A 1 84 ? 1.867 -7.539 -5.973 1.00 85.06 84 ILE A C 1
ATOM 619 O O . ILE A 1 84 ? 2.219 -6.816 -6.901 1.00 85.06 84 ILE A O 1
ATOM 623 N N . LEU A 1 85 ? 2.036 -7.175 -4.702 1.00 86.19 85 LEU A N 1
ATOM 624 C CA . LEU A 1 85 ? 2.670 -5.919 -4.306 1.00 86.19 85 LEU A CA 1
ATOM 625 C C . LEU A 1 85 ? 4.200 -6.023 -4.250 1.00 86.19 85 LEU A C 1
ATOM 627 O O . LEU A 1 85 ? 4.876 -4.995 -4.192 1.00 86.19 85 LEU A O 1
ATOM 631 N N . LYS A 1 86 ? 4.754 -7.241 -4.254 1.00 82.62 86 LYS A N 1
ATOM 632 C CA . LYS A 1 86 ? 6.199 -7.466 -4.269 1.00 82.62 86 LYS A CA 1
ATOM 633 C C . LYS A 1 86 ? 6.758 -7.182 -5.660 1.00 82.62 86 LYS A C 1
ATOM 635 O O . LYS A 1 86 ? 6.260 -7.651 -6.679 1.00 82.62 86 LYS A O 1
ATOM 640 N N . THR A 1 87 ? 7.872 -6.460 -5.686 1.00 63.38 87 THR A N 1
ATOM 641 C CA . THR A 1 87 ? 8.593 -6.066 -6.909 1.00 63.38 87 THR A CA 1
ATOM 642 C C . THR A 1 87 ? 9.066 -7.256 -7.756 1.00 63.38 87 THR A C 1
ATOM 644 O O . THR A 1 87 ? 9.320 -7.101 -8.945 1.00 63.38 87 THR A O 1
ATOM 647 N N . THR A 1 88 ? 9.187 -8.444 -7.157 1.00 54.78 88 THR A N 1
ATOM 648 C CA . THR A 1 88 ? 9.773 -9.652 -7.761 1.00 54.78 88 THR A CA 1
ATOM 649 C C . THR A 1 88 ? 8.937 -10.256 -8.900 1.00 54.78 88 THR A C 1
ATOM 651 O O . THR A 1 88 ? 9.468 -11.045 -9.677 1.00 54.78 88 THR A O 1
ATOM 654 N N . PHE A 1 89 ? 7.659 -9.888 -9.041 1.00 51.66 89 PHE A N 1
ATOM 655 C CA . PHE A 1 89 ? 6.733 -10.529 -9.988 1.00 51.66 89 PHE A CA 1
ATOM 656 C C . PHE A 1 89 ? 6.477 -9.768 -11.293 1.00 51.66 89 PHE A C 1
ATOM 658 O O . PHE A 1 89 ? 5.652 -10.216 -12.087 1.00 51.66 89 PHE A O 1
ATOM 665 N N . TYR A 1 90 ? 7.181 -8.663 -11.560 1.00 53.97 90 TYR A N 1
ATOM 666 C CA . TYR A 1 90 ? 6.924 -7.856 -12.756 1.00 53.97 90 TYR A CA 1
ATOM 667 C C . TYR A 1 90 ? 8.202 -7.534 -13.539 1.00 53.97 90 TYR A C 1
ATOM 669 O O . TYR A 1 90 ? 9.257 -7.316 -12.932 1.00 53.97 90 TYR A O 1
ATOM 677 N N . PRO A 1 91 ? 8.137 -7.536 -14.888 1.00 43.78 91 PRO A N 1
ATOM 678 C CA . PRO A 1 91 ? 9.285 -7.242 -15.735 1.00 43.78 91 PRO A CA 1
ATOM 679 C C . PRO A 1 91 ? 9.849 -5.882 -15.342 1.00 43.78 91 PRO A C 1
ATOM 681 O O . PRO A 1 91 ? 9.104 -4.925 -15.133 1.00 43.78 91 PRO A O 1
ATOM 684 N N . ARG A 1 92 ? 11.175 -5.814 -15.192 1.00 46.25 92 ARG A N 1
ATOM 685 C CA . ARG A 1 92 ? 11.880 -4.578 -14.858 1.00 46.25 92 ARG A CA 1
ATOM 686 C C . ARG A 1 92 ? 11.507 -3.518 -15.899 1.00 46.25 92 ARG A C 1
ATOM 688 O O . ARG A 1 92 ? 12.093 -3.496 -16.974 1.00 46.25 92 ARG A O 1
ATOM 695 N N . PHE A 1 93 ? 10.598 -2.602 -15.574 1.00 45.38 93 PHE A N 1
ATOM 696 C CA . PHE A 1 93 ? 10.431 -1.334 -16.294 1.00 45.38 93 PHE A CA 1
ATOM 697 C C . PHE A 1 93 ? 11.599 -0.397 -15.957 1.00 45.38 93 PHE A C 1
ATOM 699 O O . PHE A 1 93 ? 11.417 0.739 -15.543 1.00 45.38 93 PHE A O 1
ATOM 706 N N . ASN A 1 94 ? 12.822 -0.910 -16.078 1.00 38.03 94 ASN A N 1
ATOM 707 C CA . ASN A 1 94 ? 14.050 -0.175 -15.829 1.00 38.03 94 ASN A CA 1
ATOM 708 C C . ASN A 1 94 ? 14.929 -0.186 -17.083 1.00 38.03 94 ASN A C 1
ATOM 710 O O . ASN A 1 94 ? 16.136 -0.371 -16.986 1.00 38.03 94 ASN A O 1
ATOM 714 N N . GLU A 1 95 ? 14.292 -0.019 -18.246 1.00 39.31 95 GLU A N 1
ATOM 715 C CA . GLU A 1 95 ? 14.928 0.290 -19.532 1.00 39.31 95 GLU A CA 1
ATOM 716 C C . GLU A 1 95 ? 14.011 1.176 -20.398 1.00 39.31 95 GLU A C 1
ATOM 718 O O . GLU A 1 95 ? 13.773 0.860 -21.555 1.00 39.31 95 GLU A O 1
ATOM 723 N N . ILE A 1 96 ? 13.453 2.276 -19.876 1.00 38.69 96 ILE A N 1
ATOM 724 C CA . ILE A 1 96 ? 12.945 3.350 -20.752 1.00 38.69 96 ILE A CA 1
ATOM 725 C C . ILE A 1 96 ? 13.334 4.720 -20.167 1.00 38.69 96 ILE A C 1
ATOM 727 O O . ILE A 1 96 ? 12.663 5.226 -19.271 1.00 38.69 96 ILE A O 1
ATOM 731 N N . ILE A 1 97 ? 14.395 5.260 -20.790 1.00 35.97 97 ILE A N 1
ATOM 732 C CA . ILE A 1 97 ? 14.923 6.642 -20.864 1.00 35.97 97 ILE A CA 1
ATOM 733 C C . ILE A 1 97 ? 15.668 7.174 -19.635 1.00 35.97 97 ILE A C 1
ATOM 735 O O . ILE A 1 97 ? 15.029 7.536 -18.625 1.00 35.97 97 ILE A O 1
#

Secondary structure (DSSP, 8-state):
--HHHHHHHHHHHHHHHHHHHHHS-HHHHHHHHHHHTT--HHHHHHHTT---HHHHHHHHTTSS---HHHHHHHHTTSSS-HHHHSGGGS-------

Radius of gyration: 16.02 Å; Cα contacts (8 Å, |Δi|>4): 91; chains: 1; bounding box: 43×32×38 Å